Protein AF-A0A8K0LPG5-F1 (afdb_monomer)

Radius of gyration: 15.39 Å; Cα contacts (8 Å, |Δi|>4): 211; chains: 1; bounding box: 34×39×36 Å

Mean predicted aligned error: 9.94 Å

Nearest PDB structures (foldseek):
  3zoe-assembly1_A  TM=6.847E-01  e=5.095E-02  Thermus thermophilus HB27

Solvent-accessible surface area (backbone atoms only — not comparable to full-atom values): 8247 Å² total; per-residue (Å²): 130,90,54,72,43,80,78,36,78,69,98,58,39,23,36,30,38,65,56,68,78,91,41,72,68,44,53,49,44,69,71,55,39,44,42,59,49,75,41,58,31,99,45,73,47,13,49,50,47,49,56,61,62,69,73,54,96,77,83,68,100,80,60,93,69,47,71,65,54,54,40,34,76,70,63,54,26,75,44,75,46,68,56,88,59,82,82,53,79,59,95,88,42,84,48,80,54,46,67,43,78,39,43,86,17,52,67,47,76,44,45,32,37,60,51,90,86,42,81,48,96,80,72,58,41,47,48,30,23,51,70,63,81,82,131

Foldseek 3Di:
DPAWAWDDDPPFTWIWGFDFPPDPVCVLCVVVLKAKDFDWDPDPLLVLVVVLPVVDPPPDPPDPCDSQNVCCVVVSFVHKDFDDDDFDQDPNDTDTHYIDTHDPGTDDMFIFGFDPPQQDPPRGTTGTGGGDDDD

pLDDT: mean 73.19, std 18.75, range [31.55, 97.0]

Secondary structure (DSSP, 8-state):
----EEEE-SSS-EEE----SS-HHHHHHHHHSEEEEEEEPSSHHHHHHHHHHHT-S-S-SS-S--HHHHHHHTTSSSEEEE------EETTEE-PPPEEEESTTEEEEEEEEB-TT---SSS-----B------

Structure (mmCIF, N/CA/C/O backbone):
data_AF-A0A8K0LPG5-F1
#
_entry.id   AF-A0A8K0LPG5-F1
#
loop_
_atom_site.group_PDB
_atom_site.id
_atom_site.type_symbol
_atom_site.label_atom_id
_atom_site.label_alt_id
_atom_site.label_comp_id
_atom_site.label_asym_id
_atom_site.label_entity_id
_atom_site.label_seq_id
_atom_site.pdbx_PDB_ins_code
_atom_site.Cartn_x
_atom_site.Cartn_y
_atom_site.Cartn_z
_atom_site.occupancy
_atom_site.B_iso_or_equiv
_atom_site.auth_seq_id
_atom_site.auth_comp_id
_atom_site.auth_asym_id
_atom_site.auth_atom_id
_atom_site.pdbx_PDB_model_num
ATOM 1 N N . MET A 1 1 ? -5.159 -4.184 -3.911 1.00 59.62 1 MET A N 1
ATOM 2 C CA . MET A 1 1 ? -4.474 -5.340 -4.541 1.00 59.62 1 MET A CA 1
ATOM 3 C C . MET A 1 1 ? -4.760 -6.566 -3.687 1.00 59.62 1 MET A C 1
ATOM 5 O O . MET A 1 1 ? -4.527 -6.480 -2.494 1.00 59.62 1 MET A O 1
ATOM 9 N N . SER A 1 2 ? -5.272 -7.664 -4.247 1.00 65.00 2 SER A N 1
ATOM 10 C CA . SER A 1 2 ? -5.573 -8.902 -3.493 1.00 65.00 2 SER A CA 1
ATOM 11 C C . SER A 1 2 ? -4.521 -10.010 -3.666 1.00 65.00 2 SER A C 1
ATOM 13 O O . SER A 1 2 ? -4.682 -11.102 -3.140 1.00 65.00 2 SER A O 1
ATOM 15 N N . SER A 1 3 ? -3.440 -9.748 -4.404 1.00 75.88 3 SER A N 1
ATOM 16 C CA . SER A 1 3 ? -2.440 -10.737 -4.838 1.00 75.88 3 SER A CA 1
ATOM 17 C C . SER A 1 3 ? -1.199 -10.831 -3.937 1.00 75.88 3 SER A C 1
ATOM 19 O O . SER A 1 3 ? -0.186 -11.383 -4.358 1.00 75.88 3 SER A O 1
ATOM 21 N N . PHE A 1 4 ? -1.239 -10.277 -2.721 1.00 80.31 4 PHE A N 1
ATOM 22 C CA . PHE A 1 4 ? -0.092 -10.273 -1.806 1.00 80.31 4 PHE A CA 1
ATOM 23 C C . PHE A 1 4 ? 0.216 -11.678 -1.266 1.00 80.31 4 PHE A C 1
ATOM 25 O O . PHE A 1 4 ? -0.670 -12.376 -0.779 1.00 80.31 4 PHE A O 1
ATOM 32 N N . THR A 1 5 ? 1.474 -12.111 -1.344 1.00 78.94 5 THR A N 1
ATOM 33 C CA . THR A 1 5 ? 1.934 -13.428 -0.872 1.00 78.94 5 THR A CA 1
ATOM 34 C C . THR A 1 5 ? 3.348 -13.336 -0.296 1.00 78.94 5 THR A C 1
ATOM 36 O O . THR A 1 5 ? 4.202 -12.651 -0.854 1.00 78.94 5 THR A O 1
ATOM 39 N N . SER A 1 6 ? 3.626 -14.043 0.804 1.00 80.56 6 SER A N 1
ATOM 40 C CA . SER A 1 6 ? 4.995 -14.250 1.300 1.00 80.56 6 SER A CA 1
ATOM 41 C C . SER A 1 6 ? 5.629 -15.443 0.579 1.00 80.56 6 SER A C 1
ATOM 43 O O . SER A 1 6 ? 5.062 -16.532 0.584 1.00 80.56 6 SER A O 1
ATOM 45 N N . LEU A 1 7 ? 6.781 -15.237 -0.063 1.00 74.94 7 LEU A N 1
ATOM 46 C CA . LEU A 1 7 ? 7.493 -16.268 -0.828 1.00 74.94 7 LEU A CA 1
ATOM 47 C C . LEU A 1 7 ? 8.651 -16.902 -0.052 1.00 74.94 7 LEU A C 1
ATOM 49 O O . LEU A 1 7 ? 8.936 -18.082 -0.230 1.00 74.94 7 LEU A O 1
ATOM 53 N N . ALA A 1 8 ? 9.339 -16.130 0.789 1.00 74.00 8 ALA A N 1
ATOM 54 C CA . ALA A 1 8 ? 10.436 -16.628 1.611 1.00 74.00 8 ALA A CA 1
ATOM 55 C C . ALA A 1 8 ? 10.507 -15.854 2.927 1.00 74.00 8 ALA A C 1
ATOM 57 O O . ALA A 1 8 ? 10.282 -14.645 2.946 1.00 74.00 8 ALA A O 1
ATOM 58 N N . LEU A 1 9 ? 10.853 -16.548 4.013 1.00 76.94 9 LEU A N 1
ATOM 59 C CA . LEU A 1 9 ? 11.128 -15.947 5.326 1.00 76.94 9 LEU A CA 1
ATOM 60 C C . LEU A 1 9 ? 12.624 -15.985 5.681 1.00 76.94 9 LEU A C 1
ATOM 62 O O . LEU A 1 9 ? 13.088 -15.163 6.463 1.00 76.94 9 LEU A O 1
ATOM 66 N N . HIS A 1 10 ? 13.389 -16.900 5.080 1.00 68.06 10 HIS A N 1
ATOM 67 C CA . HIS A 1 10 ? 14.820 -17.087 5.320 1.00 68.06 10 HIS A CA 1
ATOM 68 C C . HIS A 1 10 ? 15.535 -17.471 4.010 1.00 68.06 10 HIS A C 1
ATOM 70 O O . HIS A 1 10 ? 14.953 -18.211 3.216 1.00 68.06 10 HIS A O 1
ATOM 76 N N . PRO A 1 11 ? 16.786 -17.026 3.763 1.00 76.19 11 PRO A N 1
ATOM 77 C CA . PRO A 1 11 ? 17.602 -16.110 4.579 1.00 76.19 11 PRO A CA 1
ATOM 78 C C . PRO A 1 11 ? 17.232 -14.632 4.403 1.00 76.19 11 PRO A C 1
ATOM 80 O O . PRO A 1 11 ? 17.697 -13.777 5.146 1.00 76.19 11 PRO A O 1
ATOM 83 N N . THR A 1 12 ? 16.417 -14.302 3.405 1.00 73.75 12 THR A N 1
ATOM 84 C CA . THR A 1 12 ? 15.943 -12.938 3.160 1.00 73.75 12 THR A CA 1
ATOM 85 C C . THR A 1 12 ? 14.434 -12.989 2.973 1.00 73.75 12 THR A C 1
ATOM 87 O O . THR A 1 12 ? 13.980 -13.739 2.109 1.00 73.75 12 THR A O 1
ATOM 90 N N . PRO A 1 13 ? 13.654 -12.226 3.758 1.00 79.00 13 PRO A N 1
ATOM 91 C CA . PRO A 1 13 ? 12.221 -12.127 3.552 1.00 79.00 13 PRO A CA 1
ATOM 92 C C . PRO A 1 13 ? 11.911 -11.620 2.145 1.00 79.00 13 PRO A C 1
ATOM 94 O O . PRO A 1 13 ? 12.545 -10.674 1.680 1.00 79.00 13 PRO A O 1
ATOM 97 N N . VAL A 1 14 ? 10.956 -12.256 1.475 1.00 81.44 14 VAL A N 1
ATOM 98 C CA . VAL A 1 14 ? 10.504 -11.910 0.126 1.00 81.44 14 VAL A CA 1
ATOM 99 C C . VAL A 1 14 ? 8.986 -11.992 0.113 1.00 81.44 14 VAL A C 1
ATOM 101 O O . VAL A 1 14 ? 8.411 -13.013 0.489 1.00 81.44 14 VAL A O 1
ATOM 104 N N . VAL A 1 15 ? 8.337 -10.925 -0.339 1.00 81.56 15 VAL A N 1
ATOM 105 C CA . VAL A 1 15 ? 6.908 -10.922 -0.671 1.00 81.56 15 VAL A CA 1
ATOM 106 C C . VAL A 1 15 ? 6.736 -10.896 -2.187 1.00 81.56 15 VAL A C 1
ATOM 108 O O . VAL A 1 15 ? 7.715 -10.833 -2.921 1.00 81.56 15 VAL A O 1
ATOM 111 N N . SER A 1 16 ? 5.512 -11.008 -2.672 1.00 82.12 16 SER A N 1
ATOM 112 C CA . SER A 1 16 ? 5.169 -10.850 -4.078 1.00 82.12 16 SER A CA 1
ATOM 113 C C . SER A 1 16 ? 3.735 -10.369 -4.186 1.00 82.12 16 SER A C 1
ATOM 115 O O . SER A 1 16 ? 2.917 -10.655 -3.314 1.00 82.12 16 SER A O 1
ATOM 117 N N . PHE A 1 17 ? 3.445 -9.611 -5.231 1.00 82.31 17 PHE A N 1
ATOM 118 C CA . PHE A 1 17 ? 2.107 -9.151 -5.567 1.00 82.31 17 PHE A CA 1
ATOM 119 C C . PHE A 1 17 ? 2.081 -8.745 -7.034 1.00 82.31 17 PHE A C 1
ATOM 121 O O . PHE A 1 17 ? 3.115 -8.441 -7.617 1.00 82.31 17 PHE A O 1
ATOM 128 N N . ASN A 1 18 ? 0.892 -8.704 -7.615 1.00 82.75 18 ASN A N 1
ATOM 129 C CA . ASN A 1 18 ? 0.708 -8.320 -9.009 1.00 82.75 18 ASN A CA 1
ATOM 130 C C . ASN A 1 18 ? 0.307 -6.846 -9.092 1.00 82.75 18 ASN A C 1
ATOM 132 O O . ASN A 1 18 ? -0.622 -6.421 -8.403 1.00 82.75 18 ASN A O 1
ATOM 136 N N . ILE A 1 19 ? 0.952 -6.098 -9.988 1.00 80.75 19 ILE A N 1
ATOM 137 C CA . ILE A 1 19 ? 0.543 -4.743 -10.376 1.00 80.75 19 ILE A CA 1
ATOM 138 C C . ILE A 1 19 ? 0.059 -4.792 -11.825 1.00 80.75 19 ILE A C 1
ATOM 140 O O . ILE A 1 19 ? 0.756 -5.321 -12.688 1.00 80.75 19 ILE A O 1
ATOM 144 N N . ALA A 1 20 ? -1.119 -4.230 -12.097 1.00 81.62 20 ALA A N 1
ATOM 145 C CA . ALA A 1 20 ? -1.633 -4.117 -13.460 1.00 81.62 20 ALA A CA 1
ATOM 146 C C . ALA A 1 20 ? -0.740 -3.202 -14.317 1.00 81.62 20 ALA A C 1
ATOM 148 O O . ALA A 1 20 ? -0.246 -2.181 -13.834 1.00 81.62 20 ALA A O 1
ATOM 149 N N . VAL A 1 21 ? -0.568 -3.537 -15.597 1.00 78.62 21 VAL A N 1
ATOM 150 C CA . VAL A 1 21 ? 0.192 -2.733 -16.564 1.00 78.62 21 VAL A CA 1
ATOM 151 C C . VAL A 1 21 ? -0.694 -2.439 -17.781 1.00 78.62 21 VAL A C 1
ATOM 153 O O . VAL A 1 21 ? -1.321 -3.365 -18.296 1.00 78.62 21 VAL A O 1
ATOM 156 N N . PRO A 1 22 ? -0.749 -1.180 -18.260 1.00 81.12 22 PRO A N 1
ATOM 157 C CA . PRO A 1 22 ? -0.073 0.004 -17.713 1.00 81.12 22 PRO A CA 1
ATOM 158 C C . PRO A 1 22 ? -0.744 0.529 -16.429 1.00 81.12 22 PRO A C 1
ATOM 160 O O . PRO A 1 22 ? -1.969 0.528 -16.319 1.00 81.12 22 PRO A O 1
ATOM 163 N N . SER A 1 23 ? 0.039 1.018 -15.458 1.00 76.69 23 SER A N 1
ATOM 164 C CA . SER A 1 23 ? -0.503 1.731 -14.290 1.00 76.69 23 SER A CA 1
ATOM 165 C C . SER A 1 23 ? 0.489 2.719 -13.671 1.00 76.69 23 SER A C 1
ATOM 167 O O . SER A 1 23 ? 1.699 2.513 -13.694 1.00 76.69 23 SER A O 1
ATOM 169 N N . ARG A 1 24 ? -0.041 3.768 -13.027 1.00 78.56 24 ARG A N 1
ATOM 170 C CA . ARG A 1 24 ? 0.761 4.739 -12.259 1.00 78.56 24 ARG A CA 1
ATOM 171 C C . ARG A 1 24 ? 1.488 4.104 -11.077 1.00 78.56 24 ARG A C 1
ATOM 173 O O . ARG A 1 24 ? 2.590 4.520 -10.745 1.00 78.56 24 ARG A O 1
ATOM 180 N N . THR A 1 25 ? 0.869 3.112 -10.439 1.00 83.06 25 THR A N 1
ATOM 181 C CA . THR A 1 25 ? 1.491 2.366 -9.341 1.00 83.06 25 THR A CA 1
ATOM 182 C C . THR A 1 25 ? 2.727 1.623 -9.834 1.00 83.06 25 THR A C 1
ATOM 184 O O . THR A 1 25 ? 3.754 1.656 -9.164 1.00 83.06 25 THR A O 1
ATOM 187 N N . TYR A 1 26 ? 2.653 1.010 -11.021 1.00 82.81 26 TYR A N 1
ATOM 188 C CA . TYR A 1 26 ? 3.811 0.382 -11.649 1.00 82.81 26 TYR A CA 1
ATOM 189 C C . TYR A 1 26 ? 4.914 1.407 -11.928 1.00 82.81 26 TYR A C 1
ATOM 191 O O . TYR A 1 26 ? 6.044 1.196 -11.496 1.00 82.81 26 TYR A O 1
ATOM 199 N N . ASP A 1 27 ? 4.582 2.532 -12.568 1.00 81.75 27 ASP A N 1
ATOM 200 C CA . ASP A 1 27 ? 5.564 3.573 -12.892 1.00 81.75 27 ASP A CA 1
ATOM 201 C C . ASP A 1 27 ? 6.253 4.117 -11.632 1.00 81.75 27 ASP A C 1
ATOM 203 O O . ASP A 1 27 ? 7.475 4.253 -11.605 1.00 81.75 27 ASP A O 1
ATOM 207 N N . ALA A 1 28 ? 5.486 4.376 -10.566 1.00 79.94 28 ALA A N 1
ATOM 208 C CA . ALA A 1 28 ? 6.011 4.871 -9.298 1.00 79.94 28 ALA A CA 1
ATOM 209 C C . ALA A 1 28 ? 6.954 3.860 -8.633 1.00 79.94 28 ALA A C 1
ATOM 211 O O . ALA A 1 28 ? 8.070 4.222 -8.278 1.00 79.94 28 ALA A O 1
ATOM 212 N N . VAL A 1 29 ? 6.545 2.591 -8.518 1.00 81.06 29 VAL A N 1
ATOM 213 C CA . VAL A 1 29 ? 7.357 1.533 -7.893 1.00 81.06 29 VAL A CA 1
ATOM 214 C C . VAL A 1 29 ? 8.608 1.213 -8.722 1.00 81.06 29 VAL A C 1
ATOM 216 O O . VAL A 1 29 ? 9.680 0.982 -8.160 1.00 81.06 29 VAL A O 1
ATOM 219 N N . ALA A 1 30 ? 8.498 1.209 -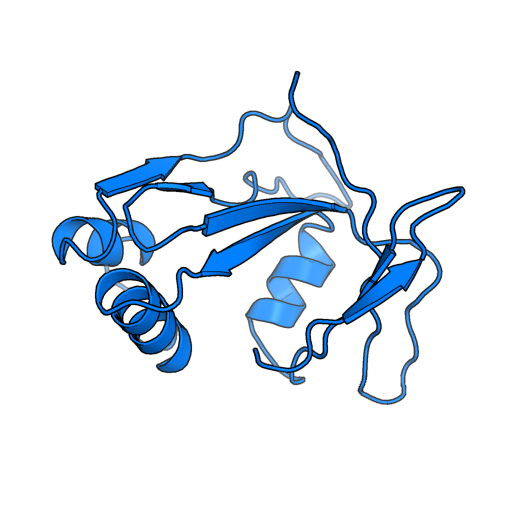10.054 1.00 80.31 30 ALA A N 1
ATOM 220 C CA . ALA A 1 30 ? 9.628 0.985 -10.954 1.00 80.31 30 ALA A CA 1
ATOM 221 C C . ALA A 1 30 ? 10.663 2.115 -10.861 1.00 80.31 30 ALA A C 1
ATOM 223 O O . ALA A 1 30 ? 11.865 1.848 -10.877 1.00 80.31 30 ALA A O 1
ATOM 224 N N . ALA A 1 31 ? 10.190 3.356 -10.738 1.00 78.50 31 ALA A N 1
ATOM 225 C CA . ALA A 1 31 ? 11.022 4.543 -10.647 1.00 78.50 31 ALA A CA 1
ATOM 226 C C . ALA A 1 31 ? 11.669 4.692 -9.258 1.00 78.50 31 ALA A C 1
ATOM 228 O O . ALA A 1 31 ? 12.886 4.844 -9.171 1.00 78.50 31 ALA A O 1
ATOM 229 N N . SER A 1 32 ? 10.883 4.584 -8.179 1.00 76.31 32 SER A N 1
ATOM 230 C CA . SER A 1 32 ? 11.367 4.784 -6.809 1.00 76.31 32 SER A CA 1
ATOM 231 C C . SER A 1 32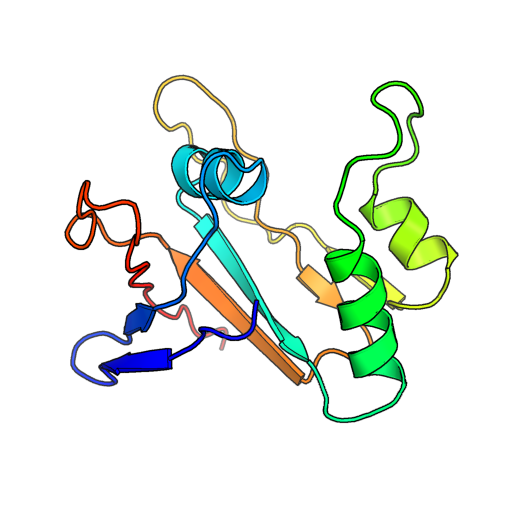 ? 12.181 3.609 -6.284 1.00 76.31 32 SER A C 1
ATOM 233 O O . SER A 1 32 ? 13.013 3.803 -5.406 1.00 76.31 32 SER A O 1
ATOM 235 N N . ARG A 1 33 ? 11.917 2.378 -6.757 1.00 81.31 33 ARG A N 1
ATOM 236 C CA . ARG A 1 33 ? 12.492 1.115 -6.243 1.00 81.31 33 ARG A CA 1
ATOM 237 C C . ARG A 1 33 ? 12.226 0.851 -4.751 1.00 81.31 33 ARG A C 1
ATOM 239 O O . ARG A 1 33 ? 12.650 -0.186 -4.240 1.00 81.31 33 ARG A O 1
ATOM 246 N N . HIS A 1 34 ? 11.497 1.736 -4.081 1.00 81.06 34 HIS A N 1
ATOM 247 C CA . HIS A 1 34 ? 11.177 1.722 -2.660 1.00 81.06 34 HIS A CA 1
ATOM 248 C C . HIS A 1 34 ? 9.687 2.007 -2.494 1.00 81.06 34 HIS A C 1
ATOM 250 O O . HIS A 1 34 ? 9.153 2.941 -3.095 1.00 81.06 34 HIS A O 1
ATOM 256 N N . PHE A 1 35 ? 9.001 1.197 -1.698 1.00 85.12 35 PHE A N 1
ATOM 257 C CA . PHE A 1 35 ? 7.570 1.339 -1.457 1.00 85.12 35 PHE A CA 1
ATOM 258 C C . PHE A 1 35 ? 7.196 0.790 -0.083 1.00 85.12 35 PHE A C 1
ATOM 260 O O . PHE A 1 35 ? 7.969 0.066 0.540 1.00 85.12 35 PHE A O 1
ATOM 267 N N . ASN A 1 36 ? 5.994 1.124 0.374 1.00 88.88 36 ASN A N 1
ATOM 268 C CA . ASN A 1 36 ? 5.412 0.550 1.578 1.00 88.88 36 ASN A CA 1
ATOM 269 C C . ASN A 1 36 ? 4.199 -0.294 1.196 1.00 88.88 36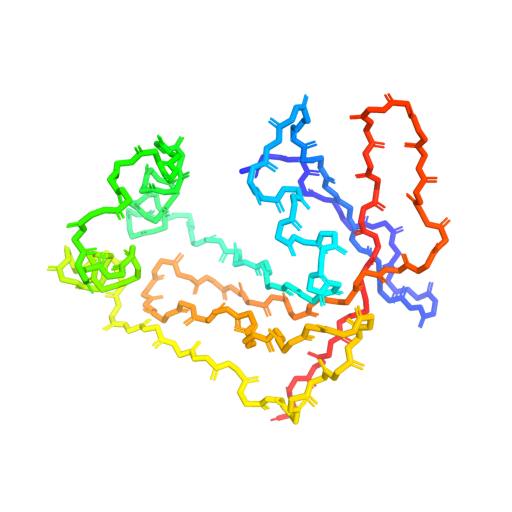 ASN A C 1
ATOM 271 O O . ASN A 1 36 ? 3.446 0.069 0.291 1.00 88.88 36 ASN A O 1
ATOM 275 N N . LEU A 1 37 ? 4.013 -1.409 1.896 1.00 89.38 37 LEU A N 1
ATOM 276 C CA . LEU A 1 37 ? 2.766 -2.162 1.882 1.00 89.38 37 LEU A CA 1
ATOM 277 C C . LEU A 1 37 ? 2.066 -1.959 3.221 1.00 89.38 37 LEU A C 1
ATOM 279 O O . LEU A 1 37 ? 2.585 -2.370 4.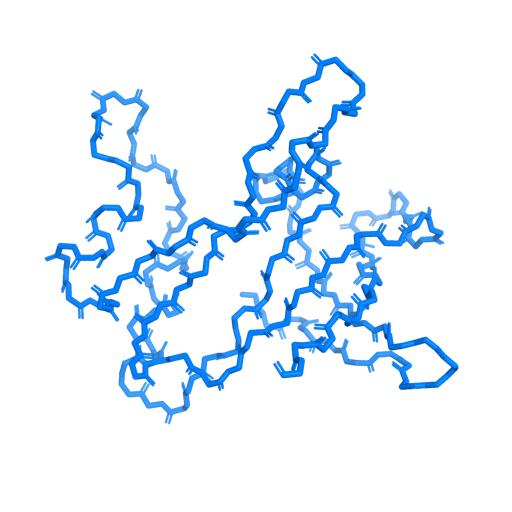259 1.00 89.38 37 LEU A O 1
ATOM 283 N N . HIS A 1 38 ? 0.895 -1.334 3.183 1.00 92.19 38 HIS A N 1
ATOM 284 C CA . HIS A 1 38 ? 0.006 -1.196 4.332 1.00 92.19 38 HIS A CA 1
ATOM 285 C C . HIS A 1 38 ? -0.933 -2.398 4.361 1.00 92.19 38 HIS A C 1
ATOM 287 O O . HIS A 1 38 ? -1.739 -2.593 3.452 1.00 92.19 38 HIS A O 1
ATOM 293 N N . ILE A 1 39 ? -0.792 -3.225 5.390 1.00 92.94 39 ILE A N 1
ATOM 294 C CA . ILE A 1 39 ? -1.738 -4.290 5.703 1.00 92.94 39 ILE A CA 1
ATOM 295 C C . ILE A 1 39 ? -2.874 -3.642 6.481 1.00 92.94 39 ILE A C 1
ATOM 297 O O . ILE A 1 39 ? -2.628 -3.019 7.512 1.00 92.94 39 ILE A O 1
ATOM 301 N N . LEU A 1 40 ? -4.091 -3.754 5.961 1.00 95.62 40 LEU A N 1
ATOM 302 C CA . LEU A 1 40 ? -5.270 -3.114 6.533 1.00 95.62 40 LEU A CA 1
ATOM 303 C C . LEU A 1 40 ? -5.889 -4.002 7.615 1.00 95.62 40 LEU A C 1
ATOM 305 O O . LEU A 1 40 ? -5.786 -5.229 7.542 1.00 95.62 40 LEU A O 1
ATOM 309 N N . ALA A 1 41 ? -6.504 -3.376 8.614 1.00 95.19 41 ALA A N 1
ATOM 310 C CA . ALA A 1 41 ? -7.313 -4.074 9.603 1.00 95.19 41 ALA A CA 1
ATOM 311 C C . ALA A 1 41 ? -8.587 -4.657 8.958 1.00 95.19 41 ALA A C 1
ATOM 313 O O . ALA A 1 41 ? -9.069 -4.159 7.939 1.00 95.19 41 ALA A O 1
ATOM 314 N N . ASP A 1 42 ? -9.124 -5.727 9.546 1.00 95.00 42 ASP A N 1
ATOM 315 C CA . ASP A 1 42 ? -10.382 -6.362 9.119 1.00 95.00 42 ASP A CA 1
ATOM 316 C C . ASP A 1 42 ? -11.585 -5.698 9.814 1.00 95.00 42 ASP A C 1
ATOM 318 O O . ASP A 1 42 ? -12.346 -6.325 10.550 1.00 95.00 42 ASP A O 1
ATOM 322 N N . ASP A 1 43 ? -11.691 -4.379 9.665 1.00 95.69 43 ASP A N 1
ATOM 323 C CA . ASP A 1 43 ? -12.726 -3.553 10.280 1.00 95.69 43 ASP A CA 1
ATOM 324 C C . ASP A 1 43 ? -13.184 -2.413 9.353 1.00 95.69 43 ASP A C 1
ATOM 326 O O . ASP A 1 43 ? -12.739 -2.276 8.210 1.00 95.69 43 ASP A O 1
ATOM 330 N N . ALA A 1 44 ? -14.140 -1.606 9.823 1.00 97.00 44 ALA A N 1
ATOM 331 C CA . ALA A 1 44 ? -14.694 -0.508 9.032 1.00 97.00 44 ALA A CA 1
ATOM 332 C C . ALA A 1 44 ? -13.642 0.561 8.650 1.00 97.00 44 ALA A C 1
ATOM 334 O O . ALA A 1 44 ? -13.633 0.963 7.483 1.00 97.00 44 ALA A O 1
ATOM 335 N N . PRO A 1 45 ? -12.737 1.000 9.551 1.00 96.25 45 PRO A N 1
ATOM 336 C CA . PRO A 1 45 ? -11.593 1.834 9.177 1.00 96.25 45 PRO A CA 1
ATOM 337 C C . PRO A 1 45 ? -10.716 1.225 8.072 1.00 96.25 45 PRO A C 1
ATOM 339 O O . PRO A 1 45 ? -10.410 1.904 7.090 1.00 96.25 45 PRO A O 1
ATOM 342 N N . GLY A 1 46 ? -10.346 -0.056 8.179 1.00 96.12 46 GLY A N 1
ATOM 343 C CA . GLY A 1 46 ? -9.547 -0.744 7.162 1.00 96.12 46 GLY A CA 1
ATOM 344 C C . GLY A 1 46 ? -10.254 -0.823 5.806 1.00 96.12 46 GLY A C 1
ATOM 345 O O . GLY A 1 46 ? -9.651 -0.531 4.768 1.00 96.12 46 GLY A O 1
ATOM 346 N N . ALA A 1 47 ? -11.556 -1.125 5.801 1.00 95.69 47 ALA A N 1
ATOM 347 C CA . ALA A 1 47 ? -12.377 -1.114 4.592 1.00 95.69 47 ALA A CA 1
ATOM 348 C C . ALA A 1 47 ? -12.442 0.282 3.945 1.00 95.69 47 ALA A C 1
ATOM 350 O O . ALA A 1 47 ? -12.277 0.399 2.731 1.00 95.69 47 ALA A O 1
ATOM 351 N N . ALA A 1 48 ? -12.588 1.348 4.739 1.00 95.31 48 ALA A N 1
ATOM 352 C CA . ALA A 1 48 ? -12.611 2.721 4.232 1.00 95.31 48 ALA A CA 1
ATOM 353 C C . ALA A 1 48 ? -11.293 3.113 3.541 1.00 95.31 48 ALA A C 1
ATOM 355 O O . ALA A 1 48 ? -11.308 3.748 2.482 1.00 95.31 48 ALA A O 1
ATOM 356 N N . VAL A 1 49 ? -10.146 2.689 4.090 1.00 94.69 49 VAL A N 1
ATOM 357 C CA . VAL A 1 49 ? -8.840 2.867 3.436 1.00 94.69 49 VAL A CA 1
ATOM 358 C C . VAL A 1 49 ? -8.794 2.094 2.114 1.00 94.69 49 VAL A C 1
ATOM 360 O O . VAL A 1 49 ? -8.384 2.646 1.091 1.00 94.69 49 VAL A O 1
ATOM 363 N N . ALA A 1 50 ? -9.229 0.830 2.102 1.00 92.88 50 ALA A N 1
ATOM 364 C CA . ALA A 1 50 ? -9.241 0.012 0.889 1.00 92.88 50 ALA A CA 1
ATOM 365 C C . ALA A 1 50 ? -10.090 0.649 -0.222 1.00 92.88 50 ALA A C 1
ATOM 367 O O . ALA A 1 50 ? -9.625 0.774 -1.360 1.00 92.88 50 ALA A O 1
ATOM 368 N N . ASP A 1 51 ? -11.295 1.101 0.122 1.00 92.44 51 ASP A N 1
ATOM 369 C CA . ASP A 1 51 ? -12.243 1.724 -0.799 1.00 92.44 51 ASP A CA 1
ATOM 370 C C . AS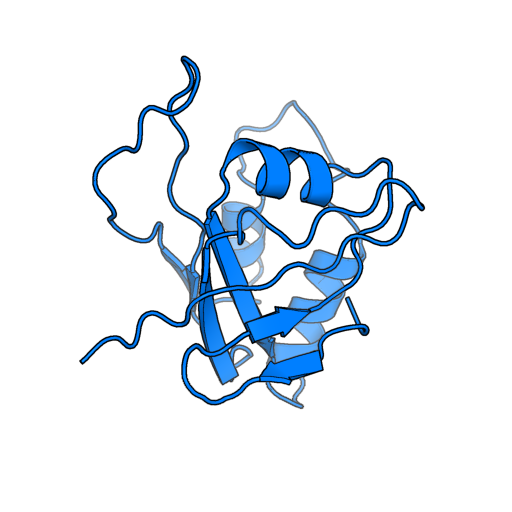P A 1 51 ? -11.714 3.041 -1.370 1.00 92.44 51 ASP A C 1
ATOM 372 O O . ASP A 1 51 ? -11.910 3.324 -2.556 1.00 92.44 51 ASP A O 1
ATOM 376 N N . TRP A 1 52 ? -10.995 3.834 -0.567 1.00 91.06 52 TRP A N 1
ATOM 377 C CA . TRP A 1 52 ? -10.349 5.058 -1.040 1.00 91.06 52 TRP A CA 1
ATOM 378 C C . TRP A 1 52 ? -9.324 4.772 -2.144 1.00 91.06 52 TRP A C 1
ATOM 380 O O . TRP A 1 52 ? -9.347 5.396 -3.206 1.00 91.06 52 TRP A O 1
ATOM 390 N N . PHE A 1 53 ? -8.438 3.794 -1.930 1.00 88.44 53 PHE A N 1
ATOM 391 C CA . PHE A 1 53 ? -7.384 3.461 -2.895 1.00 88.44 53 PHE A CA 1
ATOM 392 C C . PHE A 1 53 ? -7.875 2.606 -4.077 1.00 88.44 53 PHE A C 1
ATOM 394 O O . PHE A 1 53 ? -7.236 2.608 -5.132 1.00 88.44 53 PHE A O 1
ATOM 401 N N . ALA A 1 54 ? -9.008 1.906 -3.952 1.00 86.69 54 ALA A N 1
ATOM 402 C CA . ALA A 1 54 ? -9.597 1.113 -5.035 1.00 86.69 54 ALA A CA 1
ATOM 403 C C . ALA A 1 54 ? -10.159 1.972 -6.184 1.00 86.69 54 ALA A C 1
ATOM 405 O O . ALA A 1 54 ? -10.185 1.522 -7.330 1.00 86.69 54 ALA A O 1
ATOM 406 N N . GLN A 1 55 ? -10.564 3.214 -5.901 1.00 80.62 55 GLN A N 1
ATOM 407 C CA . GLN A 1 55 ? -11.140 4.141 -6.889 1.00 80.62 55 GLN A CA 1
ATOM 408 C C . GLN A 1 55 ? -10.114 4.677 -7.905 1.00 80.62 55 GLN A C 1
ATOM 410 O O . GLN A 1 55 ? -10.491 5.174 -8.968 1.00 80.62 55 GLN A O 1
ATOM 415 N N . GLY A 1 56 ? -8.817 4.544 -7.609 1.00 67.81 56 GLY A N 1
ATOM 416 C CA . GLY A 1 56 ? -7.722 4.988 -8.466 1.00 67.81 56 GLY A CA 1
ATOM 417 C C . GLY A 1 56 ? -7.451 6.498 -8.412 1.00 67.81 56 GLY A C 1
ATOM 418 O O . GLY A 1 56 ? -8.334 7.331 -8.225 1.00 67.81 56 GLY A O 1
ATOM 419 N N . ASN A 1 57 ? -6.190 6.873 -8.640 1.00 64.81 57 ASN A N 1
ATOM 420 C CA . ASN A 1 57 ? -5.686 8.249 -8.487 1.00 64.81 57 ASN A CA 1
ATOM 421 C C . ASN A 1 57 ? -6.016 9.156 -9.698 1.00 64.81 57 ASN A C 1
ATOM 423 O O . ASN A 1 57 ? -5.154 9.910 -10.159 1.00 64.81 57 ASN A O 1
ATOM 427 N N . TYR A 1 58 ? -7.210 9.025 -10.293 1.00 52.22 58 TYR A N 1
ATOM 428 C CA . TYR A 1 58 ? -7.541 9.630 -11.595 1.00 52.22 58 TYR A CA 1
ATOM 429 C C . TYR A 1 58 ? -8.142 11.044 -11.509 1.00 52.22 58 TYR A C 1
ATOM 431 O O . TYR A 1 58 ? -8.320 11.701 -12.533 1.00 52.22 58 TYR A O 1
ATOM 439 N N . ARG A 1 59 ? -8.442 11.562 -10.313 1.00 47.09 59 ARG A N 1
ATOM 440 C CA . ARG A 1 59 ? -9.091 12.874 -10.183 1.00 47.09 59 ARG A CA 1
ATOM 441 C C . ARG A 1 59 ? -8.063 13.987 -9.963 1.00 47.09 59 ARG A C 1
ATOM 443 O O . ARG A 1 59 ? -7.667 14.273 -8.844 1.00 47.09 59 ARG A O 1
ATOM 450 N N . GLU A 1 60 ? -7.715 14.594 -11.097 1.00 46.03 60 GLU A N 1
ATOM 451 C CA . GLU A 1 60 ? -7.220 15.966 -11.284 1.00 46.03 60 GLU A CA 1
ATOM 452 C C . GLU A 1 60 ? -5.720 16.230 -11.073 1.00 46.03 60 GLU A C 1
ATOM 454 O O . GLU A 1 60 ? -5.142 16.084 -10.006 1.00 46.03 60 GLU A O 1
ATOM 459 N N . ARG A 1 61 ? -5.087 16.681 -12.162 1.00 45.88 61 ARG A N 1
ATOM 460 C CA . ARG A 1 61 ? -3.691 17.142 -12.258 1.00 45.88 61 ARG A CA 1
ATOM 461 C C . ARG A 1 61 ? -3.546 18.621 -11.844 1.00 45.88 61 ARG A C 1
ATOM 463 O O . ARG A 1 61 ? -2.523 19.229 -12.129 1.00 45.88 61 ARG A O 1
ATOM 470 N N . SER A 1 62 ? -4.588 19.225 -11.273 1.00 46.59 62 SER A N 1
ATOM 471 C CA . SER A 1 62 ? -4.777 20.684 -11.281 1.00 46.59 62 SER A CA 1
ATOM 472 C C . SER A 1 62 ? -5.255 21.294 -9.962 1.00 46.59 62 SER A C 1
ATOM 474 O O . SER A 1 62 ? -5.654 22.452 -9.962 1.00 46.59 62 SER A O 1
ATOM 476 N N . SER A 1 63 ? -5.195 20.566 -8.849 1.00 45.38 63 SER A N 1
ATOM 477 C CA . SER A 1 63 ? -5.418 21.139 -7.518 1.00 45.38 63 SER A CA 1
ATOM 478 C C . SER A 1 63 ? -4.245 20.780 -6.613 1.00 45.38 63 SER A C 1
ATOM 480 O O . SER A 1 63 ? -3.761 19.651 -6.655 1.00 45.38 63 SER A O 1
ATOM 482 N N . GLU A 1 64 ? -3.776 21.742 -5.820 1.00 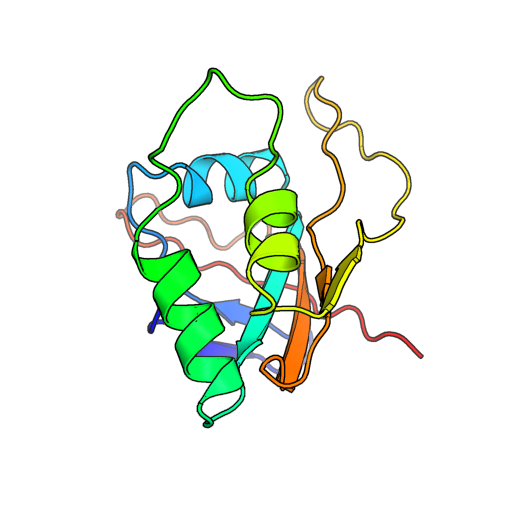45.03 64 GLU A N 1
ATOM 483 C CA . GLU A 1 64 ? -2.626 21.587 -4.913 1.00 45.03 64 GLU A CA 1
ATOM 484 C C . GLU A 1 64 ? -2.976 20.761 -3.655 1.00 45.03 64 GLU A C 1
ATOM 486 O O . GLU A 1 64 ? -2.128 20.491 -2.807 1.00 45.03 64 GLU A O 1
ATOM 491 N N . GLU A 1 65 ? -4.222 20.287 -3.573 1.00 51.66 65 GLU A N 1
ATOM 492 C CA . GLU A 1 65 ? -4.654 19.203 -2.696 1.00 51.66 65 GLU A CA 1
ATOM 493 C C . GLU A 1 65 ? -3.990 17.861 -3.094 1.00 51.66 65 GLU A C 1
ATOM 495 O O . GLU A 1 65 ? -4.549 17.076 -3.870 1.00 51.66 65 GLU A O 1
ATOM 500 N N . ASP A 1 66 ? -2.817 17.556 -2.530 1.00 76.19 66 ASP A N 1
ATOM 501 C CA . ASP A 1 66 ? -2.227 16.212 -2.590 1.00 76.19 66 ASP A CA 1
ATOM 502 C C . ASP A 1 66 ? -3.269 15.147 -2.170 1.00 76.19 66 ASP A C 1
ATOM 504 O O . ASP A 1 66 ? -4.040 15.346 -1.226 1.00 76.19 66 ASP A O 1
ATOM 508 N N . MET A 1 67 ? -3.312 14.006 -2.867 1.00 80.50 67 MET A N 1
ATOM 509 C CA . MET A 1 67 ? -4.234 12.887 -2.604 1.00 80.50 67 MET A CA 1
ATOM 510 C C . MET A 1 67 ? -4.244 12.502 -1.119 1.00 80.50 67 MET A C 1
ATOM 512 O O . MET A 1 67 ? -5.299 12.210 -0.553 1.00 80.50 67 MET A O 1
ATOM 516 N N . PHE A 1 68 ? -3.068 12.518 -0.493 1.00 85.19 68 PHE A N 1
ATOM 517 C CA . PHE A 1 68 ? -2.903 12.232 0.927 1.00 85.19 68 PHE A CA 1
ATOM 518 C C . PHE A 1 68 ? -3.521 13.313 1.818 1.00 85.19 68 PHE A C 1
ATOM 520 O O . PHE A 1 68 ? -4.104 12.986 2.846 1.00 85.19 68 PHE A O 1
ATOM 527 N N . GLY A 1 69 ? -3.491 14.579 1.398 1.00 84.75 69 GLY A N 1
ATOM 528 C CA . GLY A 1 69 ? -4.209 15.663 2.067 1.00 84.75 69 GLY A CA 1
ATOM 529 C C . GLY A 1 69 ? -5.722 15.441 2.062 1.00 84.75 69 GLY A C 1
ATOM 530 O O . GLY A 1 69 ? -6.363 15.588 3.099 1.00 84.75 69 GLY A O 1
ATOM 531 N N . LYS A 1 70 ? -6.291 14.998 0.931 1.00 87.62 70 LYS A N 1
ATOM 532 C CA . LYS A 1 70 ? -7.720 14.632 0.841 1.00 87.62 70 LYS A CA 1
ATOM 533 C C . LYS A 1 70 ? -8.069 13.429 1.713 1.00 87.62 70 LYS A C 1
ATOM 535 O O . LYS A 1 70 ? -9.117 13.427 2.354 1.00 87.62 70 LYS A O 1
ATOM 540 N N . LEU A 1 71 ? -7.185 12.434 1.762 1.00 89.69 71 LEU A N 1
ATOM 541 C CA . LEU A 1 71 ? -7.348 11.260 2.616 1.00 89.69 71 LEU A CA 1
ATOM 542 C C . LEU A 1 71 ? -7.387 11.656 4.102 1.00 89.69 71 LEU A C 1
ATOM 544 O O . LEU A 1 71 ? -8.307 11.253 4.809 1.00 89.69 71 LEU A O 1
ATOM 548 N N . VAL A 1 72 ? -6.460 12.504 4.559 1.00 90.94 72 VAL A N 1
ATOM 549 C CA . VAL A 1 72 ? -6.452 13.020 5.942 1.00 90.94 72 VAL A CA 1
ATOM 550 C C . VAL A 1 72 ? -7.683 13.885 6.215 1.00 90.94 72 VAL A C 1
ATOM 552 O O . VAL A 1 72 ? -8.365 13.693 7.215 1.00 90.94 72 VAL A O 1
ATOM 555 N N . ALA A 1 73 ? -8.031 14.798 5.303 1.00 89.62 73 ALA A N 1
ATOM 556 C CA . ALA A 1 73 ? -9.200 15.666 5.456 1.00 89.62 73 ALA A CA 1
ATOM 557 C C . ALA A 1 73 ? -10.528 14.889 5.510 1.00 89.62 73 ALA A C 1
ATOM 559 O O . ALA A 1 73 ? -11.484 15.349 6.130 1.00 89.62 73 ALA A O 1
ATOM 560 N N . SER A 1 74 ? -10.589 13.710 4.883 1.00 90.06 74 SER A N 1
ATOM 561 C CA . SER A 1 74 ? -11.752 12.819 4.954 1.00 90.06 74 SER A CA 1
ATOM 562 C C . SER A 1 74 ? -11.889 12.079 6.291 1.00 90.06 74 SER A C 1
ATOM 564 O O . SER A 1 74 ? -12.933 11.483 6.543 1.00 90.06 74 SER A O 1
ATOM 566 N N . GLY A 1 75 ? -10.855 12.097 7.141 1.00 92.31 75 GLY A N 1
ATOM 567 C CA . GLY A 1 75 ? -10.824 11.376 8.415 1.00 92.31 75 GLY A CA 1
ATOM 568 C C . GLY A 1 75 ? -10.650 9.860 8.286 1.00 92.31 75 GLY A C 1
ATOM 569 O O . GLY A 1 75 ? -10.746 9.158 9.286 1.00 92.31 75 GLY A O 1
ATOM 570 N N . ILE A 1 76 ? -10.398 9.341 7.078 1.00 93.19 76 ILE A N 1
ATOM 571 C CA . ILE A 1 76 ? -10.143 7.907 6.846 1.00 93.19 76 ILE A CA 1
ATOM 572 C C . ILE A 1 76 ? -8.806 7.480 7.470 1.00 93.19 76 ILE A C 1
ATOM 574 O O . ILE A 1 76 ? -8.667 6.354 7.940 1.00 93.19 76 ILE A O 1
ATOM 578 N N . VAL A 1 77 ? -7.824 8.383 7.477 1.00 93.94 77 VAL A N 1
ATOM 579 C CA . VAL A 1 77 ? -6.560 8.229 8.209 1.00 93.94 77 VAL A CA 1
ATOM 580 C C . VAL A 1 77 ? -6.327 9.478 9.051 1.00 93.94 77 VAL A C 1
ATOM 582 O O . VAL A 1 77 ? -6.765 10.569 8.686 1.00 93.94 77 VAL A O 1
ATOM 585 N N . GLU A 1 78 ? -5.608 9.333 10.156 1.00 93.94 78 GLU A N 1
ATOM 586 C CA . GLU A 1 78 ? -5.296 10.437 11.065 1.00 93.94 78 GLU A CA 1
ATOM 587 C C . GLU A 1 78 ? -4.204 11.344 10.498 1.00 93.94 78 GLU A C 1
ATOM 589 O O . GLU A 1 78 ? -4.266 12.568 10.607 1.00 93.94 78 GLU A O 1
ATOM 594 N N . SER A 1 79 ? -3.174 10.742 9.900 1.00 92.38 79 SER A N 1
ATOM 595 C CA . SER A 1 79 ? -2.060 11.477 9.308 1.00 92.38 79 SER A CA 1
ATOM 596 C C . SER A 1 79 ? -1.303 10.644 8.277 1.00 92.38 79 SER A C 1
ATOM 598 O O . SER A 1 79 ? -1.447 9.422 8.188 1.00 92.38 79 SER A O 1
ATOM 600 N N . VAL A 1 80 ? -0.469 11.324 7.489 1.00 89.19 80 VAL A N 1
ATOM 601 C CA . VAL A 1 80 ? 0.468 10.701 6.552 1.00 89.19 80 VAL A CA 1
ATOM 602 C C . VAL A 1 80 ? 1.855 11.275 6.803 1.00 89.19 80 VAL A C 1
ATOM 604 O O . VAL A 1 80 ? 2.019 12.494 6.826 1.00 89.19 80 VAL A O 1
ATOM 607 N N . SER A 1 81 ? 2.857 10.414 6.981 1.00 87.75 81 SER A N 1
ATOM 608 C CA . SER A 1 81 ? 4.258 10.828 7.090 1.00 87.75 81 SER A CA 1
ATOM 609 C C . SER A 1 81 ? 5.095 10.325 5.914 1.00 87.75 81 SER A C 1
ATOM 611 O O . SER A 1 81 ? 4.868 9.239 5.381 1.00 87.75 81 SER A O 1
ATOM 613 N N . LEU A 1 82 ? 6.084 11.121 5.505 1.00 74.94 82 LEU A N 1
ATOM 614 C CA . LEU A 1 82 ? 7.120 10.710 4.556 1.00 74.94 82 LEU A CA 1
ATOM 615 C C . LEU A 1 82 ? 8.303 10.137 5.352 1.00 74.94 82 LEU A C 1
ATOM 617 O O . LEU A 1 82 ? 8.706 10.688 6.377 1.00 74.94 82 LEU A O 1
ATOM 621 N N . ALA A 1 83 ? 8.794 8.968 4.947 1.00 58.09 83 ALA A N 1
ATOM 622 C CA . ALA A 1 83 ? 9.544 8.067 5.821 1.00 58.09 83 ALA A CA 1
ATOM 623 C C . ALA A 1 83 ? 11.066 8.322 5.841 1.00 58.09 83 ALA A C 1
ATOM 625 O O . ALA A 1 83 ? 11.795 7.486 5.309 1.00 58.09 83 ALA A O 1
ATOM 626 N N . THR A 1 84 ? 11.516 9.427 6.468 1.00 45.09 84 THR A N 1
ATOM 627 C CA . THR A 1 84 ? 12.899 9.972 6.443 1.00 45.09 84 THR A CA 1
ATOM 628 C C . THR A 1 84 ? 13.963 8.952 6.063 1.00 45.09 84 THR A C 1
ATOM 630 O O . THR A 1 84 ? 14.459 8.186 6.895 1.00 45.09 84 THR A O 1
ATOM 633 N N . ALA A 1 85 ? 14.327 8.973 4.795 1.00 45.12 85 ALA A N 1
ATOM 634 C CA . ALA A 1 85 ? 15.469 8.267 4.269 1.00 45.12 85 ALA A CA 1
ATOM 635 C C . ALA A 1 85 ? 16.256 9.291 3.465 1.00 45.12 85 ALA A C 1
ATOM 637 O O . ALA A 1 85 ? 15.689 10.082 2.718 1.00 45.12 85 ALA A O 1
ATOM 638 N N . THR A 1 86 ? 17.573 9.291 3.640 1.00 42.75 86 THR A N 1
ATOM 639 C CA . THR A 1 86 ? 18.485 10.134 2.864 1.00 42.75 86 THR A CA 1
ATOM 640 C C . THR A 1 86 ? 18.088 10.127 1.381 1.00 42.75 86 THR A C 1
ATOM 642 O O . THR A 1 86 ? 17.992 9.026 0.829 1.00 42.75 86 THR A O 1
ATOM 645 N N . PRO A 1 87 ? 17.868 11.298 0.746 1.00 49.12 87 PRO A N 1
ATOM 646 C CA . PRO A 1 87 ? 17.490 11.402 -0.659 1.00 49.12 87 PRO A CA 1
ATOM 647 C C . PRO A 1 87 ? 18.357 10.488 -1.525 1.00 49.12 87 PRO A C 1
ATOM 649 O O . PRO A 1 87 ? 19.577 10.646 -1.605 1.00 49.12 87 PRO A O 1
ATOM 652 N N . GLY A 1 88 ? 17.731 9.476 -2.120 1.00 51.84 88 GLY A N 1
ATOM 653 C CA . GLY A 1 88 ? 18.399 8.538 -3.009 1.00 51.84 88 GLY A CA 1
ATOM 654 C C . GLY A 1 88 ? 18.387 9.090 -4.425 1.00 51.84 88 GLY A C 1
ATOM 655 O O . GLY A 1 88 ? 17.330 9.171 -5.045 1.00 51.84 88 GLY A O 1
ATOM 656 N N . HIS A 1 89 ? 19.556 9.448 -4.949 1.00 48.16 89 HIS A N 1
ATOM 657 C CA . HIS A 1 89 ? 19.694 9.898 -6.329 1.00 48.16 89 HIS A CA 1
ATOM 658 C C . HIS A 1 89 ? 19.937 8.684 -7.240 1.00 48.16 89 HIS A C 1
ATOM 660 O O . HIS A 1 89 ? 21.052 8.166 -7.320 1.00 48.16 89 HIS A O 1
ATOM 666 N N . VAL A 1 90 ? 18.893 8.195 -7.918 1.00 44.31 90 VAL A N 1
ATOM 667 C CA . VAL A 1 90 ? 18.995 7.061 -8.856 1.00 44.31 90 VAL A CA 1
ATOM 668 C C . VAL A 1 90 ? 18.589 7.519 -10.253 1.00 44.31 90 VAL A C 1
ATOM 670 O O . VAL A 1 90 ? 17.452 7.921 -10.484 1.00 44.31 90 VAL A O 1
ATOM 673 N N . GLY A 1 91 ? 19.519 7.453 -11.210 1.00 45.28 91 GLY A N 1
ATOM 674 C CA . GLY A 1 91 ? 19.232 7.724 -12.626 1.00 45.28 91 GLY A CA 1
ATOM 675 C C . GLY A 1 91 ? 18.853 9.173 -12.961 1.00 45.28 91 GLY A C 1
ATOM 676 O O . GLY A 1 91 ? 18.182 9.397 -13.967 1.00 45.28 91 GLY A O 1
ATOM 677 N N . GLY A 1 92 ? 19.263 10.149 -12.143 1.00 44.00 92 GLY A N 1
ATOM 678 C CA . GLY A 1 92 ? 19.010 11.574 -12.3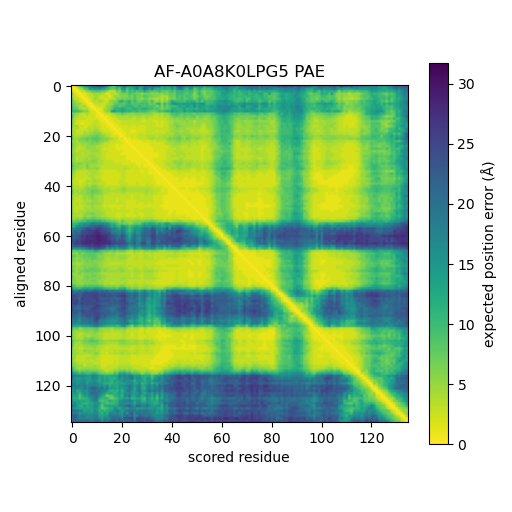93 1.00 44.00 92 GLY A CA 1
ATOM 679 C C . GLY A 1 92 ? 17.614 12.057 -11.988 1.00 44.00 92 GLY A C 1
ATOM 680 O O . GLY A 1 92 ? 17.085 12.967 -12.625 1.00 44.00 92 GLY A O 1
ATOM 681 N N . ARG A 1 93 ? 16.992 11.441 -10.972 1.00 45.47 93 ARG A N 1
ATOM 682 C CA . ARG A 1 93 ? 15.738 11.908 -10.361 1.00 45.47 93 ARG A CA 1
ATOM 683 C C . ARG A 1 93 ? 15.799 11.776 -8.845 1.00 45.47 93 ARG A C 1
ATOM 685 O O . ARG A 1 93 ? 16.233 10.743 -8.337 1.00 45.47 93 ARG A O 1
ATOM 692 N N . ASP A 1 94 ? 15.329 12.810 -8.160 1.00 51.41 94 ASP A N 1
ATOM 693 C CA . ASP A 1 94 ? 15.080 12.773 -6.724 1.00 51.41 94 ASP A CA 1
ATOM 694 C C . ASP A 1 94 ? 13.730 12.084 -6.495 1.00 51.41 94 ASP A C 1
ATOM 696 O O . ASP A 1 94 ? 12.714 12.497 -7.059 1.00 51.41 94 ASP A O 1
ATOM 700 N N . TYR A 1 95 ? 13.715 11.013 -5.703 1.00 53.88 95 TYR A N 1
ATOM 701 C CA . TYR A 1 95 ? 12.473 10.375 -5.271 1.00 53.88 95 TYR A CA 1
ATOM 702 C C . TYR A 1 95 ? 12.205 10.727 -3.814 1.00 53.88 95 TYR A C 1
ATOM 704 O O . TYR A 1 95 ? 13.091 10.606 -2.968 1.00 53.88 95 TYR A O 1
ATOM 712 N N . THR A 1 96 ? 10.978 11.159 -3.538 1.00 56.38 96 THR A N 1
ATOM 713 C CA . THR A 1 96 ? 10.464 11.342 -2.180 1.00 56.38 96 THR A CA 1
ATOM 714 C C . THR A 1 96 ? 10.146 9.982 -1.559 1.00 56.38 96 THR A C 1
ATOM 716 O O . THR A 1 96 ? 9.822 9.017 -2.261 1.00 56.38 96 THR A O 1
ATOM 719 N N . GLU A 1 97 ? 10.288 9.869 -0.241 1.00 69.31 97 GLU A N 1
ATOM 720 C CA . GLU A 1 97 ? 10.161 8.592 0.457 1.00 69.31 97 GLU A CA 1
ATOM 721 C C . GLU A 1 97 ? 8.730 8.045 0.410 1.00 69.31 97 GLU A C 1
ATOM 723 O O . GLU A 1 97 ? 7.751 8.791 0.414 1.00 69.31 97 GLU A O 1
ATOM 728 N N . ALA A 1 98 ? 8.596 6.715 0.395 1.00 82.06 98 ALA A N 1
ATOM 729 C CA . ALA A 1 98 ? 7.287 6.080 0.331 1.00 82.06 98 ALA A CA 1
ATOM 730 C C . ALA A 1 98 ? 6.408 6.499 1.534 1.00 82.06 98 ALA A C 1
ATOM 732 O O . ALA A 1 98 ? 6.870 6.424 2.680 1.00 82.06 98 ALA A O 1
ATOM 733 N N . PRO A 1 99 ? 5.149 6.908 1.300 1.00 86.69 99 PRO A N 1
ATOM 734 C CA . PRO A 1 99 ? 4.278 7.442 2.340 1.00 86.69 99 PRO A CA 1
ATOM 735 C C . PRO A 1 99 ? 3.891 6.375 3.369 1.00 86.69 99 PRO A C 1
ATOM 737 O O . PRO A 1 99 ? 3.747 5.189 3.052 1.00 86.69 99 PRO A O 1
ATOM 740 N N . ILE A 1 100 ? 3.712 6.805 4.614 1.00 90.31 100 ILE A N 1
ATOM 741 C CA . ILE A 1 100 ? 3.255 6.005 5.751 1.00 90.31 100 ILE A CA 1
ATOM 742 C C . ILE A 1 100 ? 1.912 6.568 6.205 1.00 90.31 100 ILE A C 1
ATOM 744 O O . ILE A 1 100 ? 1.837 7.728 6.597 1.00 90.31 100 ILE A O 1
ATOM 748 N N . LEU A 1 101 ? 0.865 5.748 6.139 1.00 92.75 101 LEU A N 1
ATOM 749 C CA . LEU A 1 101 ? -0.467 6.074 6.633 1.00 92.75 101 LEU A CA 1
ATOM 750 C C . LEU A 1 101 ? -0.555 5.720 8.119 1.00 92.75 101 LEU A C 1
ATOM 752 O O . LEU A 1 101 ? -0.124 4.631 8.501 1.00 92.75 101 LEU A O 1
ATOM 756 N N . HIS A 1 102 ? -1.137 6.611 8.919 1.00 94.19 102 HIS A N 1
ATOM 757 C CA . HIS A 1 102 ? -1.405 6.394 10.343 1.00 94.19 102 HIS A CA 1
ATOM 758 C C . HIS A 1 102 ? -2.904 6.461 10.612 1.00 94.19 102 HIS A C 1
ATOM 760 O O . HIS A 1 102 ? -3.576 7.373 10.130 1.00 94.19 102 HIS A O 1
ATOM 766 N N . GLY A 1 103 ? -3.415 5.512 11.387 1.00 94.31 103 GLY A N 1
ATOM 767 C CA . GLY A 1 103 ? -4.811 5.445 11.812 1.00 94.31 103 GLY A CA 1
ATOM 768 C C . GLY A 1 103 ? -5.245 4.007 12.082 1.00 94.31 103 GLY A C 1
ATOM 769 O O . GLY A 1 103 ? -4.554 3.065 11.688 1.00 94.31 103 GLY A O 1
ATOM 770 N N . ASP A 1 104 ? -6.407 3.851 12.713 1.00 94.44 104 ASP A N 1
ATOM 771 C CA . ASP A 1 104 ? -6.923 2.559 13.195 1.00 94.44 104 ASP A CA 1
ATOM 772 C C . ASP A 1 104 ? -7.072 1.495 12.094 1.00 94.44 104 ASP A C 1
ATOM 774 O O . ASP A 1 104 ? -6.910 0.304 12.345 1.00 94.44 104 ASP A O 1
ATOM 778 N N . GLY A 1 105 ? -7.309 1.914 10.846 1.00 95.81 105 GLY A N 1
ATOM 779 C CA . GLY A 1 105 ? -7.449 1.002 9.707 1.00 95.81 105 GLY A CA 1
ATOM 780 C C . GLY A 1 105 ? -6.149 0.340 9.234 1.00 95.81 105 GLY A C 1
ATOM 781 O O . GLY A 1 105 ? -6.190 -0.469 8.305 1.00 95.81 105 GLY A O 1
ATOM 782 N N . ILE A 1 106 ? -4.992 0.677 9.816 1.00 95.81 106 ILE A N 1
ATOM 783 C CA . ILE A 1 106 ? -3.677 0.162 9.415 1.00 95.81 106 ILE A CA 1
ATOM 784 C C . ILE A 1 106 ? -3.155 -0.820 10.467 1.00 95.81 106 ILE A C 1
ATOM 786 O O . ILE A 1 106 ? -2.781 -0.435 11.568 1.00 95.81 106 ILE A O 1
ATOM 790 N N . LEU A 1 107 ? -3.053 -2.097 10.099 1.00 93.94 107 LEU A N 1
ATOM 791 C CA . LEU A 1 107 ? -2.593 -3.163 10.989 1.00 93.94 107 LEU A CA 1
ATOM 792 C C . LEU A 1 107 ? -1.062 -3.277 11.026 1.00 93.94 107 LEU A C 1
ATOM 794 O O . LEU A 1 107 ? -0.461 -3.353 12.093 1.00 93.94 107 LEU A O 1
ATOM 798 N N . PHE A 1 108 ? -0.417 -3.302 9.856 1.00 90.75 108 PHE A N 1
ATOM 799 C CA . PHE A 1 108 ? 1.042 -3.384 9.739 1.00 90.75 108 PHE A CA 1
ATOM 800 C C . PHE A 1 1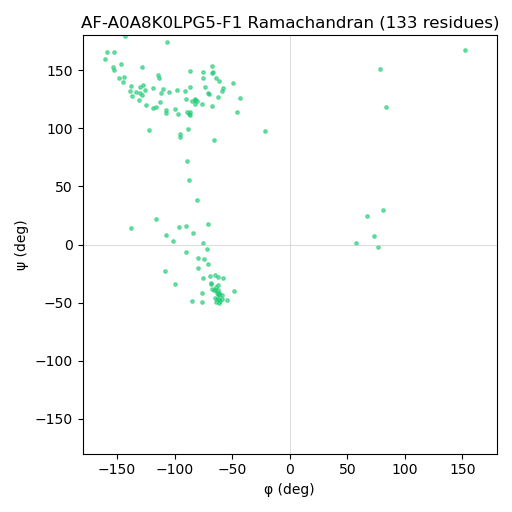08 ? 1.546 -2.612 8.527 1.00 90.75 108 PHE A C 1
ATOM 802 O O . PHE A 1 108 ? 0.849 -2.471 7.525 1.00 90.75 108 PHE A O 1
ATOM 809 N N . ILE A 1 109 ? 2.805 -2.178 8.584 1.00 90.25 109 ILE A N 1
ATOM 810 C CA . ILE A 1 109 ? 3.477 -1.521 7.462 1.00 90.25 109 ILE A CA 1
ATOM 811 C C . ILE A 1 109 ? 4.766 -2.270 7.160 1.00 90.25 109 ILE A C 1
ATOM 813 O O . ILE A 1 109 ? 5.658 -2.372 8.002 1.00 90.25 109 ILE A O 1
ATOM 817 N N . LEU A 1 110 ? 4.873 -2.789 5.941 1.00 87.44 110 LEU A N 1
ATOM 818 C CA . LEU A 1 110 ? 6.089 -3.415 5.444 1.00 87.44 110 LEU A CA 1
ATOM 819 C C . LEU A 1 110 ? 6.834 -2.409 4.574 1.00 87.44 110 LEU A C 1
ATOM 821 O O . LEU A 1 110 ? 6.328 -1.991 3.533 1.00 87.44 110 LEU A O 1
ATOM 825 N N . ARG A 1 111 ? 8.040 -2.028 5.000 1.00 86.38 111 ARG A N 1
ATOM 826 C CA . ARG A 1 111 ? 8.959 -1.222 4.191 1.00 86.38 111 ARG A CA 1
ATOM 827 C C . ARG A 1 111 ? 9.700 -2.131 3.227 1.00 86.38 111 ARG A C 1
ATOM 829 O O . ARG A 1 111 ? 10.324 -3.108 3.649 1.00 86.38 111 ARG A O 1
ATOM 836 N N . CYS A 1 112 ? 9.619 -1.804 1.946 1.00 81.75 112 CYS A N 1
ATOM 837 C CA . CYS A 1 112 ? 9.947 -2.713 0.869 1.00 81.75 112 CYS A CA 1
ATOM 838 C C . CYS A 1 112 ? 10.902 -2.070 -0.140 1.00 81.75 112 CYS A C 1
ATOM 840 O O . CYS A 1 112 ? 10.644 -0.992 -0.671 1.00 81.75 112 CYS A O 1
ATOM 842 N N . ASN A 1 113 ? 11.974 -2.789 -0.472 1.00 81.81 113 ASN A N 1
ATOM 843 C CA . ASN A 1 113 ? 12.880 -2.432 -1.564 1.00 81.81 113 ASN A CA 1
ATOM 844 C C . ASN A 1 113 ? 12.716 -3.434 -2.695 1.00 81.81 113 ASN A C 1
ATOM 846 O O . ASN A 1 113 ? 12.748 -4.635 -2.451 1.00 81.81 113 ASN A O 1
ATOM 850 N N . MET A 1 114 ? 12.609 -2.966 -3.927 1.00 77.25 114 MET A N 1
ATOM 851 C CA . MET A 1 114 ? 12.464 -3.834 -5.083 1.00 77.25 114 MET A CA 1
ATOM 852 C C . MET A 1 114 ? 13.737 -4.652 -5.341 1.00 77.25 114 MET A C 1
ATOM 854 O O . MET A 1 114 ? 14.798 -4.098 -5.655 1.00 77.25 114 MET A O 1
ATOM 858 N N . ALA A 1 115 ? 13.614 -5.979 -5.286 1.00 70.94 115 ALA A N 1
ATOM 859 C CA . ALA A 1 115 ? 14.695 -6.901 -5.608 1.00 70.94 115 ALA A CA 1
ATOM 860 C C . ALA A 1 115 ? 15.167 -6.747 -7.075 1.00 70.94 115 ALA A C 1
ATOM 862 O O . ALA A 1 115 ? 14.346 -6.574 -7.981 1.00 70.94 115 ALA A O 1
ATOM 863 N N . PRO A 1 116 ? 16.481 -6.835 -7.355 1.00 62.16 116 PRO A N 1
ATOM 864 C CA . PRO A 1 116 ? 17.008 -6.759 -8.721 1.00 62.16 116 PRO A CA 1
ATOM 865 C C . PRO A 1 116 ? 16.578 -7.919 -9.638 1.00 62.16 116 PRO A C 1
ATOM 867 O O . PRO A 1 116 ? 16.527 -7.734 -10.847 1.00 62.16 116 PRO A O 1
ATOM 870 N N . ALA A 1 117 ? 16.267 -9.098 -9.082 1.00 53.00 117 ALA A N 1
ATOM 871 C CA . ALA A 1 117 ? 16.277 -10.372 -9.814 1.00 53.00 117 ALA A CA 1
ATOM 872 C C . ALA A 1 117 ? 14.899 -10.998 -10.139 1.00 53.00 117 ALA A C 1
ATOM 874 O O . ALA A 1 117 ? 14.859 -12.134 -10.593 1.00 53.00 117 ALA A O 1
ATOM 875 N N . LEU A 1 118 ? 13.774 -10.310 -9.903 1.00 53.50 118 LEU A N 1
ATOM 876 C CA . LEU A 1 118 ? 12.422 -10.904 -10.031 1.00 53.50 118 LEU A CA 1
ATOM 877 C C . LEU A 1 118 ? 11.545 -10.263 -11.126 1.00 53.50 118 LEU A C 1
ATOM 879 O O . LEU A 1 118 ? 10.320 -10.353 -11.107 1.00 53.50 118 LEU A O 1
ATOM 883 N N . TRP A 1 119 ? 12.176 -9.616 -12.103 1.00 52.12 119 TRP A N 1
ATOM 884 C CA . TRP A 1 119 ? 11.491 -9.005 -13.238 1.00 52.12 119 TRP A CA 1
ATOM 885 C C . TRP A 1 119 ? 11.279 -10.025 -14.372 1.00 52.12 119 TRP A C 1
ATOM 887 O O . TRP A 1 119 ? 12.239 -10.408 -15.030 1.00 52.12 119 TRP A O 1
ATOM 897 N N . THR A 1 120 ? 10.032 -10.420 -14.646 1.00 51.34 120 THR A N 1
ATOM 898 C CA . THR A 1 120 ? 9.648 -11.267 -15.799 1.00 51.34 120 THR A CA 1
ATOM 899 C C . THR A 1 120 ? 8.803 -10.467 -16.790 1.00 51.34 120 THR A C 1
ATOM 901 O O . THR A 1 120 ? 7.825 -9.842 -16.408 1.00 51.34 120 THR A O 1
ATOM 904 N N . ASP A 1 121 ? 9.190 -10.343 -18.063 1.00 51.62 12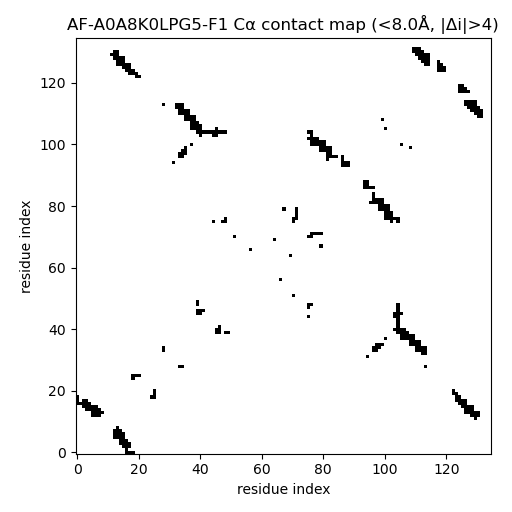1 ASP A N 1
ATOM 905 C CA . ASP A 1 121 ? 8.489 -9.521 -19.087 1.00 51.62 121 ASP A CA 1
ATOM 906 C C . ASP A 1 121 ? 7.125 -10.067 -19.554 1.00 51.62 121 ASP A C 1
ATOM 908 O O . ASP A 1 121 ? 6.571 -9.619 -20.551 1.00 51.62 121 ASP A O 1
ATOM 912 N N . ASP A 1 122 ? 6.526 -10.975 -18.789 1.00 46.69 122 ASP A N 1
ATOM 913 C CA . ASP A 1 122 ? 5.264 -11.660 -19.078 1.00 46.69 122 ASP A CA 1
ATOM 914 C C . ASP A 1 122 ? 4.015 -10.939 -18.533 1.00 46.69 122 ASP A C 1
ATOM 916 O O . ASP A 1 122 ? 2.932 -11.515 -18.448 1.00 46.69 122 ASP A O 1
ATOM 920 N N . GLY A 1 123 ? 4.136 -9.660 -18.168 1.00 44.50 123 GLY A N 1
ATOM 921 C CA . GLY A 1 123 ? 3.014 -8.852 -17.677 1.00 44.50 123 GLY A CA 1
ATOM 922 C C . GLY A 1 123 ? 2.602 -9.134 -16.226 1.00 44.50 123 GLY A C 1
ATOM 923 O O . GLY A 1 123 ? 1.740 -8.425 -15.709 1.00 44.50 123 GLY A O 1
ATOM 924 N N . THR A 1 124 ? 3.246 -10.088 -15.541 1.00 41.84 124 THR A N 1
ATOM 925 C CA . THR A 1 124 ? 3.057 -10.360 -14.107 1.00 41.84 124 THR A CA 1
ATOM 926 C C . THR A 1 124 ? 4.398 -10.225 -13.394 1.00 41.84 124 THR A C 1
ATOM 928 O O . THR A 1 124 ? 5.234 -11.116 -13.432 1.00 41.84 124 THR A O 1
ATOM 931 N N . LYS A 1 125 ? 4.647 -9.076 -12.761 1.00 51.62 125 LYS A N 1
ATOM 932 C CA . LYS A 1 125 ? 5.931 -8.815 -12.093 1.00 51.62 125 LYS A CA 1
ATOM 933 C C . LYS A 1 125 ? 5.874 -9.267 -10.637 1.00 51.62 125 LYS A C 1
ATOM 935 O O . LYS A 1 125 ? 5.023 -8.801 -9.887 1.00 51.62 125 LYS A O 1
ATOM 940 N N . HIS A 1 126 ? 6.805 -10.126 -10.230 1.00 48.34 126 HIS A N 1
ATOM 941 C CA . HIS A 1 126 ? 6.961 -10.555 -8.843 1.00 48.34 126 HIS A CA 1
ATOM 942 C C . HIS A 1 126 ? 7.856 -9.569 -8.079 1.00 48.34 126 HIS A C 1
ATOM 944 O O . HIS A 1 126 ? 9.051 -9.456 -8.340 1.00 48.34 126 HIS A O 1
ATOM 950 N N . PHE A 1 127 ? 7.309 -8.851 -7.099 1.00 53.25 127 PHE A N 1
ATOM 951 C CA . PHE A 1 127 ? 8.086 -7.872 -6.328 1.00 53.25 127 PHE A CA 1
ATOM 952 C C . PHE A 1 127 ? 8.614 -8.477 -5.033 1.00 53.25 127 PHE A C 1
ATOM 954 O O . PHE A 1 127 ? 7.944 -8.406 -4.010 1.00 53.25 127 PHE A O 1
ATOM 961 N N . GLY A 1 128 ? 9.833 -9.016 -5.062 1.00 47.81 128 GLY A N 1
ATOM 962 C CA . GLY A 1 128 ? 10.540 -9.402 -3.843 1.00 47.81 128 GLY A CA 1
ATOM 963 C C . GLY A 1 128 ? 11.054 -8.201 -3.071 1.00 47.81 128 GLY A C 1
ATOM 964 O O . GLY A 1 128 ? 11.616 -7.285 -3.673 1.00 47.81 128 GLY A O 1
ATOM 965 N N . THR A 1 129 ? 10.877 -8.201 -1.749 1.00 49.50 129 THR A N 1
ATOM 966 C CA . THR A 1 129 ? 11.244 -7.054 -0.916 1.00 49.50 129 THR A CA 1
ATOM 967 C C . THR A 1 129 ? 11.907 -7.460 0.381 1.00 49.50 129 THR A C 1
ATOM 969 O O . THR A 1 129 ? 11.346 -8.268 1.114 1.00 49.50 129 THR A O 1
ATOM 972 N N . ARG A 1 130 ? 13.030 -6.822 0.719 1.00 49.62 130 ARG A N 1
ATOM 973 C CA . ARG A 1 130 ? 13.670 -6.968 2.031 1.00 49.62 130 ARG A CA 1
ATOM 974 C C . ARG A 1 130 ? 12.896 -6.157 3.075 1.00 49.62 130 ARG A C 1
ATOM 976 O O . ARG A 1 130 ? 12.807 -4.942 2.927 1.00 49.62 130 ARG A O 1
ATOM 983 N N . LYS A 1 131 ? 12.389 -6.814 4.124 1.00 42.19 131 LYS A N 1
ATOM 984 C CA . LYS A 1 131 ? 11.859 -6.150 5.329 1.00 42.19 131 LYS A CA 1
ATOM 985 C C . LYS A 1 131 ? 12.999 -5.367 5.997 1.00 42.19 131 LYS A C 1
ATOM 987 O O . LYS A 1 131 ? 14.053 -5.948 6.256 1.00 42.19 131 LYS A O 1
ATOM 992 N N . GLN A 1 132 ? 12.804 -4.079 6.267 1.00 41.38 132 GLN A N 1
ATOM 993 C CA . GLN A 1 132 ? 13.562 -3.384 7.312 1.00 41.38 132 GLN A CA 1
ATOM 994 C C . GLN A 1 132 ? 12.695 -3.382 8.572 1.00 41.38 132 GLN A C 1
ATOM 996 O O . GLN A 1 132 ? 11.617 -2.790 8.573 1.00 41.38 132 GLN A O 1
ATOM 1001 N N . GLU A 1 133 ? 13.118 -4.112 9.602 1.00 37.09 133 GLU A N 1
ATOM 1002 C CA . GLU A 1 133 ? 12.538 -3.981 10.939 1.00 37.09 133 GLU A CA 1
ATOM 1003 C C . GLU A 1 133 ? 12.976 -2.634 11.521 1.00 37.09 133 GLU A C 1
ATOM 1005 O O . GLU A 1 133 ? 14.149 -2.279 11.434 1.00 37.09 133 GLU A O 1
ATOM 1010 N N . GLN A 1 134 ? 12.021 -1.863 12.040 1.00 35.69 134 GLN A N 1
ATOM 1011 C CA . GLN A 1 134 ? 12.331 -0.799 12.991 1.00 35.69 134 GLN A CA 1
ATOM 1012 C C . GLN A 1 134 ? 12.455 -1.467 14.364 1.00 35.69 134 GLN A C 1
ATOM 1014 O O . GLN A 1 134 ? 11.538 -2.195 14.749 1.00 35.69 134 GLN A O 1
ATOM 1019 N N . GLU A 1 135 ? 13.596 -1.263 15.027 1.00 31.55 135 GLU A N 1
ATOM 1020 C CA . GLU A 1 135 ? 13.747 -1.456 16.479 1.00 31.55 135 GLU A CA 1
ATOM 1021 C C . GLU A 1 135 ? 12.928 -0.419 17.254 1.00 31.55 135 GLU A C 1
ATOM 1023 O O . GLU A 1 135 ? 12.822 0.733 16.765 1.00 31.55 135 GLU A O 1
#

Sequence (135 aa):
MSSFTSLALHPTPVVSFNIAVPSRTYDAVAASRHFNLHILADDAPGAAVADWFAQGNYRERSSEEDMFGKLVASGIVESVSLATATPGHVGGRDYTEAPILHGDGILFILRCNMAPALWTDDGTKHFGTRKQEQE